Protein AF-A0A951NJH5-F1 (afdb_monomer_lite)

Sequence (68 aa):
MAGLFGKVARFASSPQGRAAIGKAKTAASDPRNRAKIDGLVGKVKGRGRRPGPGQPGPGQQGPPPPPH

pLDDT: mean 72.32, std 12.71, range [47.5, 90.38]

Structure (mmCIF, N/CA/C/O backbone):
data_AF-A0A951NJH5-F1
#
_entry.id   AF-A0A951NJH5-F1
#
loop_
_atom_site.group_PDB
_atom_site.id
_atom_site.type_symbol
_atom_site.label_atom_id
_atom_site.label_alt_id
_atom_site.label_comp_id
_atom_site.label_asym_id
_atom_site.label_entity_id
_atom_site.label_seq_id
_atom_site.pdbx_PDB_ins_code
_atom_site.Cartn_x
_atom_site.Cartn_y
_atom_site.Cartn_z
_atom_site.occupancy
_atom_site.B_iso_or_equiv
_atom_site.auth_seq_id
_atom_site.auth_comp_id
_atom_site.auth_asym_id
_atom_site.auth_atom_id
_atom_site.pdbx_PDB_model_num
ATOM 1 N N . MET A 1 1 ? -8.550 -13.683 16.632 1.00 50.81 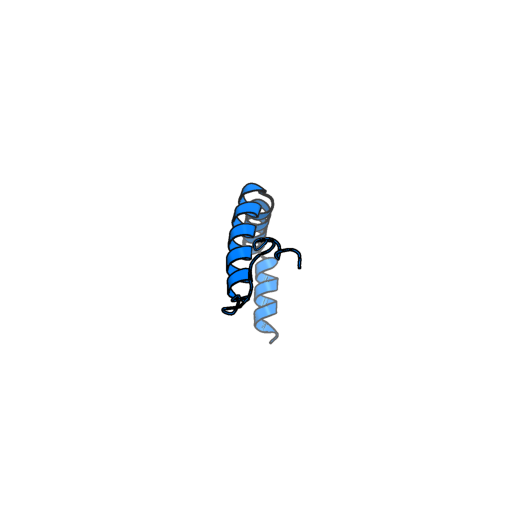1 MET A N 1
ATOM 2 C CA . MET A 1 1 ? -7.668 -12.584 16.161 1.00 50.81 1 MET A CA 1
ATOM 3 C C . MET A 1 1 ? -8.459 -11.309 15.802 1.00 50.81 1 MET A C 1
ATOM 5 O O . MET A 1 1 ? -8.266 -10.750 14.733 1.00 50.81 1 MET A O 1
ATOM 9 N N . ALA A 1 2 ? -9.335 -10.796 16.674 1.00 61.19 2 ALA A N 1
ATOM 10 C CA . ALA A 1 2 ? -10.180 -9.637 16.327 1.00 61.19 2 ALA A CA 1
ATOM 11 C C . ALA A 1 2 ? -9.487 -8.265 16.525 1.00 61.19 2 ALA A C 1
ATOM 13 O O . ALA A 1 2 ? -9.813 -7.294 15.847 1.00 61.19 2 ALA A O 1
ATOM 14 N N . GLY A 1 3 ? -8.497 -8.173 17.424 1.00 70.38 3 GLY A N 1
ATOM 15 C CA . GLY A 1 3 ? -7.940 -6.882 17.858 1.00 70.38 3 GLY A CA 1
ATOM 16 C C . GLY A 1 3 ? -6.964 -6.199 16.889 1.00 70.38 3 GLY A C 1
ATOM 17 O O . GLY A 1 3 ? -6.959 -4.971 16.801 1.00 70.38 3 GLY A O 1
ATOM 18 N N . LEU A 1 4 ? -6.142 -6.955 16.148 1.00 80.19 4 LEU A N 1
ATOM 19 C CA . LEU A 1 4 ? -5.167 -6.361 15.219 1.00 80.19 4 LEU A CA 1
ATOM 20 C C . LEU A 1 4 ? -5.839 -5.830 13.949 1.00 80.19 4 LEU A C 1
ATOM 22 O O . LEU A 1 4 ? -5.574 -4.699 13.551 1.00 80.19 4 LEU A O 1
ATOM 26 N N . PHE A 1 5 ? -6.756 -6.600 13.359 1.00 81.69 5 PHE A N 1
ATOM 27 C CA . PHE A 1 5 ? -7.519 -6.155 12.189 1.00 81.69 5 PHE A CA 1
ATOM 28 C C . PHE A 1 5 ? -8.366 -4.917 12.502 1.00 81.69 5 PHE A C 1
ATOM 30 O O . PHE A 1 5 ? -8.373 -3.971 11.718 1.00 81.69 5 PHE A O 1
ATOM 37 N N . GLY A 1 6 ? -8.990 -4.860 13.685 1.00 83.38 6 GLY A N 1
ATOM 38 C CA . GLY A 1 6 ? -9.719 -3.674 14.140 1.00 83.38 6 GLY A CA 1
ATOM 39 C C . GLY A 1 6 ? -8.830 -2.434 14.297 1.00 83.38 6 GLY A C 1
ATOM 40 O O . GLY A 1 6 ? -9.225 -1.342 13.892 1.00 83.38 6 GLY A O 1
ATOM 41 N N . LYS A 1 7 ? -7.603 -2.586 14.818 1.00 83.00 7 LYS A N 1
ATOM 42 C CA . LYS A 1 7 ? -6.629 -1.482 14.924 1.00 83.00 7 LYS A CA 1
ATOM 43 C C . LYS A 1 7 ? -6.161 -0.985 13.560 1.00 83.00 7 LYS A C 1
ATOM 45 O O . LYS A 1 7 ? -6.090 0.223 13.366 1.00 83.00 7 LYS A O 1
ATOM 50 N N . VAL A 1 8 ? -5.896 -1.885 12.612 1.00 83.12 8 VAL A N 1
ATOM 51 C CA . VAL A 1 8 ? -5.514 -1.512 11.240 1.00 83.12 8 VAL A CA 1
ATOM 52 C C . VAL A 1 8 ? -6.677 -0.829 10.519 1.00 83.12 8 VAL A C 1
ATOM 54 O O . VAL A 1 8 ? -6.471 0.211 9.904 1.00 83.12 8 VAL A O 1
ATOM 57 N N . ALA A 1 9 ? -7.905 -1.337 10.655 1.00 86.44 9 ALA A N 1
ATOM 58 C CA . ALA A 1 9 ? -9.097 -0.712 10.080 1.00 86.44 9 ALA A CA 1
ATOM 59 C C . ALA A 1 9 ? -9.367 0.679 10.679 1.00 86.44 9 ALA A C 1
ATOM 61 O O . ALA A 1 9 ? -9.644 1.636 9.955 1.00 86.44 9 ALA A O 1
ATOM 62 N N . ARG A 1 10 ? -9.222 0.830 12.000 1.00 85.94 10 ARG A N 1
ATOM 63 C CA . ARG A 1 10 ? -9.370 2.123 12.680 1.00 85.94 10 ARG A CA 1
ATOM 64 C C . ARG A 1 10 ? -8.252 3.099 12.324 1.00 85.94 10 ARG A C 1
ATOM 66 O O . ARG A 1 10 ? -8.517 4.286 12.170 1.00 85.94 10 ARG A O 1
ATOM 73 N N . PHE A 1 11 ? -7.030 2.606 12.142 1.00 88.50 11 PHE A N 1
ATOM 74 C CA . PHE A 1 11 ? -5.914 3.403 11.649 1.00 88.50 11 PHE A CA 1
ATOM 75 C C . PHE A 1 11 ? -6.153 3.854 10.204 1.00 88.50 11 PHE A C 1
ATOM 77 O O . PHE A 1 11 ? -6.031 5.039 9.923 1.00 88.50 11 PHE A O 1
ATOM 84 N N . ALA A 1 12 ? -6.588 2.961 9.313 1.00 85.56 12 ALA A N 1
ATOM 85 C CA . ALA A 1 12 ? -6.925 3.294 7.928 1.00 85.56 12 ALA A CA 1
ATOM 86 C C . ALA A 1 12 ? -8.069 4.324 7.823 1.00 85.56 12 ALA A C 1
ATOM 88 O O . ALA A 1 12 ? -8.047 5.179 6.940 1.00 85.56 12 ALA A O 1
ATOM 89 N N . SER A 1 13 ? -9.031 4.288 8.752 1.00 86.12 13 SER A N 1
ATOM 90 C CA . SER A 1 13 ? -10.110 5.282 8.864 1.00 86.12 13 SER A CA 1
ATOM 91 C C . SER A 1 13 ? -9.725 6.565 9.617 1.00 86.12 13 SER A C 1
ATOM 93 O O . SER A 1 13 ? -10.503 7.517 9.614 1.00 86.12 13 SER A O 1
ATOM 95 N N . SER A 1 14 ? -8.544 6.629 10.239 1.00 89.44 14 SER A N 1
ATOM 96 C CA . SER A 1 14 ? -8.035 7.825 10.922 1.00 89.44 14 SER A CA 1
ATOM 97 C C . SER A 1 14 ? -7.519 8.864 9.910 1.00 89.44 14 SER A C 1
ATOM 99 O O . SER A 1 14 ? -7.006 8.475 8.855 1.00 89.44 14 SER A O 1
ATOM 101 N N . PRO A 1 15 ? -7.568 10.181 10.212 1.00 84.62 15 PRO A N 1
ATOM 102 C CA . PRO A 1 15 ? -6.984 11.225 9.361 1.00 84.62 15 PRO A CA 1
ATOM 103 C C . PRO A 1 15 ? -5.521 10.949 8.984 1.00 84.62 15 PRO A C 1
ATOM 105 O O . PRO A 1 15 ? -5.112 11.157 7.843 1.00 84.62 15 PRO A O 1
ATOM 108 N N . GLN A 1 16 ? -4.747 10.408 9.929 1.00 87.06 16 GLN A N 1
ATOM 109 C CA . GLN A 1 16 ? -3.340 10.056 9.728 1.00 87.06 16 GLN A CA 1
ATOM 110 C C . GLN A 1 16 ? -3.174 8.869 8.765 1.00 87.06 16 GLN A C 1
ATOM 112 O O . GLN A 1 16 ? -2.317 8.911 7.883 1.00 87.06 16 GLN A O 1
ATOM 117 N N . GLY A 1 17 ? -4.016 7.836 8.877 1.00 88.44 17 GLY A N 1
ATOM 118 C CA . GLY A 1 17 ? -3.972 6.686 7.972 1.00 88.44 17 GLY A CA 1
ATOM 119 C C . GLY A 1 17 ? -4.450 7.032 6.568 1.00 88.44 17 GLY A C 1
ATOM 120 O O . GLY A 1 17 ? -3.811 6.634 5.599 1.00 88.44 17 GLY A O 1
ATOM 121 N N . ARG A 1 18 ? -5.493 7.860 6.433 1.00 87.94 18 ARG A N 1
ATOM 122 C CA . ARG A 1 18 ? -5.922 8.393 5.130 1.00 87.94 18 ARG A CA 1
ATOM 123 C C . ARG A 1 18 ? -4.826 9.214 4.456 1.00 87.94 18 ARG A C 1
ATOM 125 O O . ARG A 1 18 ? -4.599 9.037 3.263 1.00 87.94 18 ARG A O 1
ATOM 132 N N . ALA A 1 19 ? -4.107 10.053 5.203 1.00 90.38 19 ALA A N 1
ATOM 133 C CA . ALA A 1 19 ? -2.963 10.797 4.676 1.00 90.38 19 ALA A CA 1
ATOM 134 C C . ALA A 1 19 ? -1.819 9.865 4.236 1.00 90.38 19 ALA A C 1
ATOM 136 O O . ALA A 1 19 ? -1.238 10.067 3.170 1.00 90.38 19 ALA A O 1
ATOM 137 N N . ALA A 1 20 ? -1.515 8.820 5.014 1.00 88.19 20 ALA A N 1
ATOM 138 C CA . ALA A 1 20 ? -0.506 7.822 4.657 1.00 88.19 20 ALA A CA 1
ATOM 139 C C . ALA A 1 20 ? -0.894 7.025 3.398 1.00 88.19 20 ALA A C 1
ATOM 141 O O . ALA A 1 20 ? -0.080 6.880 2.487 1.00 88.19 20 ALA A O 1
ATOM 142 N N . ILE A 1 21 ? -2.151 6.577 3.305 1.00 87.69 21 ILE A N 1
ATOM 143 C CA . ILE A 1 21 ? -2.699 5.887 2.129 1.00 87.69 21 ILE A CA 1
ATOM 144 C C . ILE A 1 21 ? -2.706 6.820 0.915 1.00 87.69 21 ILE A C 1
ATOM 146 O O . ILE A 1 21 ? -2.343 6.394 -0.175 1.00 87.69 21 ILE A O 1
ATOM 150 N N . GLY A 1 22 ? -3.063 8.094 1.087 1.00 85.38 22 GLY A N 1
ATOM 151 C CA . GLY A 1 22 ? -3.030 9.099 0.024 1.00 85.38 22 GLY A CA 1
ATOM 152 C C . GLY A 1 22 ? -1.622 9.303 -0.531 1.00 85.38 22 GLY A C 1
ATOM 153 O O . GLY A 1 22 ? -1.425 9.214 -1.737 1.00 85.38 22 GLY A O 1
ATOM 154 N N . LYS A 1 23 ? -0.622 9.471 0.344 1.00 84.44 23 LYS A N 1
ATOM 155 C CA . LYS A 1 23 ? 0.794 9.560 -0.053 1.00 84.44 23 LYS A CA 1
ATOM 156 C C . LYS A 1 23 ? 1.263 8.298 -0.774 1.00 84.44 23 LYS A C 1
ATOM 158 O O . LYS A 1 23 ? 1.925 8.404 -1.802 1.00 84.44 23 LYS A O 1
ATOM 163 N N . ALA A 1 24 ? 0.887 7.120 -0.276 1.00 82.44 24 ALA A N 1
ATOM 164 C CA . ALA A 1 24 ? 1.199 5.849 -0.922 1.00 82.44 24 ALA A CA 1
ATOM 165 C C . ALA A 1 24 ? 0.530 5.727 -2.299 1.00 82.44 24 ALA A C 1
ATOM 167 O O . ALA A 1 24 ? 1.175 5.308 -3.254 1.00 82.44 24 ALA A O 1
ATOM 168 N N . LYS A 1 25 ? -0.734 6.147 -2.430 1.00 80.62 25 LYS A N 1
ATOM 169 C CA . LYS A 1 25 ? -1.474 6.145 -3.696 1.00 80.62 25 LYS A CA 1
ATOM 170 C C . LYS A 1 25 ? -0.843 7.102 -4.705 1.00 80.62 25 LYS A C 1
ATOM 172 O O . LYS A 1 25 ? -0.645 6.709 -5.844 1.00 80.62 25 LYS A O 1
ATOM 177 N N . THR A 1 26 ? -0.456 8.304 -4.286 1.00 81.06 26 THR A N 1
ATOM 178 C CA . THR A 1 26 ? 0.266 9.263 -5.135 1.00 81.06 26 THR A CA 1
ATOM 179 C C . THR A 1 26 ? 1.623 8.711 -5.566 1.00 81.06 26 THR A C 1
ATOM 181 O O . THR A 1 26 ? 1.948 8.741 -6.748 1.00 81.06 26 THR A O 1
ATOM 184 N N . ALA A 1 27 ? 2.386 8.129 -4.639 1.00 77.38 27 ALA A N 1
ATOM 185 C CA . ALA A 1 27 ? 3.674 7.512 -4.943 1.00 77.38 27 ALA A CA 1
ATOM 186 C C . ALA A 1 27 ? 3.553 6.270 -5.845 1.00 77.38 27 ALA A C 1
ATOM 188 O O . ALA A 1 27 ? 4.497 5.951 -6.563 1.00 77.38 27 ALA A O 1
ATOM 189 N N . ALA A 1 28 ? 2.419 5.565 -5.805 1.00 73.19 28 ALA A N 1
ATOM 190 C CA . ALA A 1 28 ? 2.121 4.419 -6.663 1.00 73.19 28 ALA A CA 1
ATOM 191 C C . ALA A 1 28 ? 1.525 4.821 -8.025 1.00 73.19 28 ALA A C 1
ATOM 193 O O . ALA A 1 28 ? 1.700 4.090 -8.998 1.00 73.19 28 ALA A O 1
ATOM 194 N N . SER A 1 29 ? 0.836 5.965 -8.103 1.00 77.69 29 SER A N 1
ATOM 195 C CA . SER A 1 29 ? 0.343 6.557 -9.355 1.00 77.69 29 SER A CA 1
ATOM 196 C C . SER A 1 29 ? 1.466 7.124 -10.221 1.00 77.69 29 SER A C 1
ATOM 198 O O . SER A 1 29 ? 1.238 7.374 -11.402 1.00 77.69 29 SER A O 1
ATOM 200 N N . ASP A 1 30 ? 2.664 7.319 -9.668 1.00 77.75 30 ASP A N 1
ATOM 201 C CA . ASP A 1 30 ? 3.815 7.760 -10.443 1.00 77.75 30 ASP A CA 1
ATOM 202 C C . ASP A 1 30 ? 4.403 6.583 -11.261 1.00 77.75 30 ASP A C 1
ATOM 204 O O . ASP A 1 30 ? 4.916 5.607 -10.689 1.00 77.75 30 ASP A O 1
ATOM 208 N N . PRO A 1 31 ? 4.364 6.647 -12.607 1.00 64.19 31 PRO A N 1
ATOM 209 C CA . PRO A 1 31 ? 4.848 5.575 -13.477 1.00 64.19 31 PRO A CA 1
ATOM 210 C C . PRO A 1 31 ? 6.352 5.310 -13.310 1.00 64.19 31 PRO A C 1
ATOM 212 O O . PRO A 1 31 ? 6.811 4.177 -13.482 1.00 64.19 31 PRO A O 1
ATOM 215 N N . ARG A 1 32 ? 7.130 6.323 -12.911 1.00 74.31 32 ARG A N 1
ATOM 216 C CA . ARG A 1 32 ? 8.574 6.205 -12.675 1.00 74.31 32 ARG A CA 1
ATOM 217 C C . ARG A 1 32 ? 8.872 5.393 -11.421 1.00 74.31 32 ARG A C 1
ATOM 219 O O . ARG A 1 32 ? 9.894 4.707 -11.354 1.00 74.31 32 ARG A O 1
ATOM 226 N N . ASN A 1 33 ? 7.978 5.451 -10.439 1.00 72.19 33 ASN A N 1
ATOM 227 C CA . ASN A 1 33 ? 8.070 4.652 -9.226 1.00 72.19 33 ASN A CA 1
ATOM 228 C C . ASN A 1 33 ? 7.615 3.213 -9.483 1.00 72.19 33 ASN A C 1
ATOM 230 O O . ASN A 1 33 ? 8.259 2.281 -9.007 1.00 72.19 33 ASN A O 1
ATOM 234 N N . ARG A 1 34 ? 6.586 3.025 -10.320 1.00 71.25 34 ARG A N 1
ATOM 235 C CA . ARG A 1 34 ? 6.132 1.703 -10.774 1.00 71.25 34 ARG A CA 1
ATOM 236 C C . ARG A 1 34 ? 7.254 0.896 -11.424 1.00 71.25 34 ARG A C 1
ATOM 238 O O . ARG A 1 34 ? 7.514 -0.209 -10.978 1.00 71.25 34 ARG A O 1
ATOM 245 N N . ALA A 1 35 ? 8.002 1.484 -12.361 1.00 74.06 35 ALA A N 1
ATOM 246 C CA . ALA A 1 35 ? 9.122 0.804 -13.023 1.00 74.06 35 ALA A CA 1
ATOM 247 C C . ALA A 1 35 ? 10.228 0.355 -12.045 1.00 74.06 35 ALA A C 1
ATOM 249 O O . ALA A 1 35 ? 10.786 -0.736 -12.171 1.00 74.06 35 ALA A O 1
ATOM 250 N N . LYS A 1 36 ? 10.531 1.178 -11.030 1.00 74.88 36 LYS A N 1
ATOM 251 C CA . LYS A 1 36 ? 11.482 0.816 -9.967 1.00 74.88 36 LYS A CA 1
ATOM 252 C C . LYS A 1 36 ? 10.935 -0.307 -9.088 1.00 74.88 36 LYS A C 1
ATOM 254 O O . LYS A 1 36 ? 11.671 -1.236 -8.764 1.00 74.88 36 LYS A O 1
ATOM 259 N N . ILE A 1 37 ? 9.655 -0.233 -8.726 1.00 78.81 37 ILE A N 1
ATOM 260 C CA . ILE A 1 37 ? 8.974 -1.255 -7.931 1.00 78.81 37 ILE A CA 1
ATOM 261 C C . ILE A 1 37 ? 8.909 -2.568 -8.708 1.00 78.81 37 ILE A C 1
ATOM 263 O O . ILE A 1 37 ? 9.284 -3.582 -8.145 1.00 78.81 37 ILE A O 1
ATOM 267 N N . ASP A 1 38 ? 8.546 -2.573 -9.989 1.00 74.88 38 ASP A N 1
ATOM 268 C CA . ASP A 1 38 ? 8.513 -3.778 -10.825 1.00 74.88 38 ASP A CA 1
ATOM 269 C C . ASP A 1 38 ? 9.896 -4.430 -10.945 1.00 74.88 38 ASP A C 1
ATOM 271 O O . ASP A 1 38 ? 10.016 -5.650 -10.840 1.00 74.88 38 ASP A O 1
ATOM 275 N N . GLY A 1 39 ? 10.969 -3.639 -11.061 1.00 76.56 39 GLY A N 1
ATOM 276 C CA . GLY A 1 39 ? 12.339 -4.161 -11.036 1.00 76.56 39 GLY A CA 1
ATOM 277 C C . GLY A 1 39 ? 12.729 -4.786 -9.690 1.00 76.56 39 GLY A C 1
ATOM 278 O O . GLY A 1 39 ? 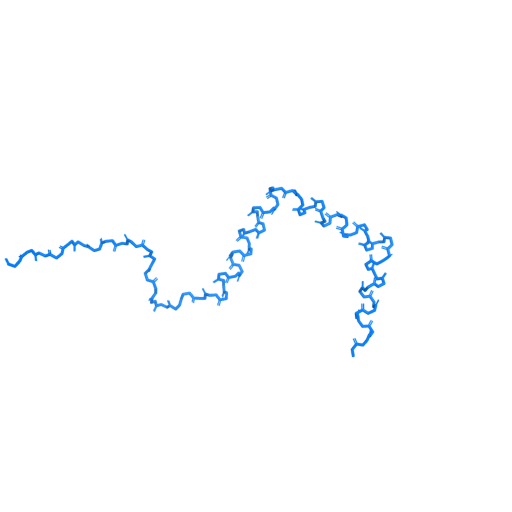13.394 -5.824 -9.646 1.00 76.56 39 GLY A O 1
ATOM 279 N N . LEU A 1 40 ? 12.304 -4.185 -8.576 1.00 80.81 40 LEU A N 1
ATOM 280 C CA . LEU A 1 40 ? 12.549 -4.710 -7.228 1.00 80.81 40 LEU A CA 1
ATOM 281 C C . LEU A 1 40 ? 11.680 -5.937 -6.925 1.00 80.81 40 LEU A C 1
ATOM 283 O O . LEU A 1 40 ? 12.188 -6.943 -6.436 1.00 80.81 40 LEU A O 1
ATOM 287 N N . VAL A 1 41 ? 10.397 -5.893 -7.271 1.00 82.50 41 VAL A N 1
ATOM 288 C CA . VAL A 1 41 ? 9.440 -6.998 -7.154 1.00 82.50 41 VAL A CA 1
ATOM 289 C C . VAL A 1 41 ? 9.878 -8.158 -8.036 1.00 82.50 41 VAL A C 1
ATOM 291 O O . VAL A 1 41 ? 9.854 -9.291 -7.575 1.00 82.50 41 VAL A O 1
ATOM 294 N N . GLY A 1 42 ? 10.358 -7.905 -9.255 1.00 76.00 42 GLY A N 1
ATOM 295 C CA . GLY A 1 42 ? 10.940 -8.917 -10.136 1.00 76.00 42 GLY A CA 1
ATOM 296 C C . GLY A 1 42 ? 12.177 -9.580 -9.529 1.00 76.00 42 GLY A C 1
ATOM 297 O O . GLY A 1 42 ? 12.288 -10.803 -9.558 1.00 76.00 42 GLY A O 1
ATOM 298 N N . LYS A 1 43 ? 13.064 -8.808 -8.885 1.00 75.44 43 LYS A N 1
ATOM 299 C CA . LYS A 1 43 ? 14.221 -9.351 -8.147 1.00 75.44 43 LYS A CA 1
ATOM 300 C C . LYS A 1 43 ? 13.810 -10.172 -6.926 1.00 75.44 43 LYS A C 1
ATOM 302 O O . LYS A 1 43 ? 14.394 -11.223 -6.691 1.00 75.44 43 LYS A O 1
ATOM 307 N N . VAL A 1 44 ? 12.814 -9.729 -6.158 1.00 79.38 44 VAL A N 1
ATOM 308 C CA . VAL A 1 44 ? 12.326 -10.441 -4.962 1.00 79.38 44 VAL A CA 1
ATOM 309 C C . VAL A 1 4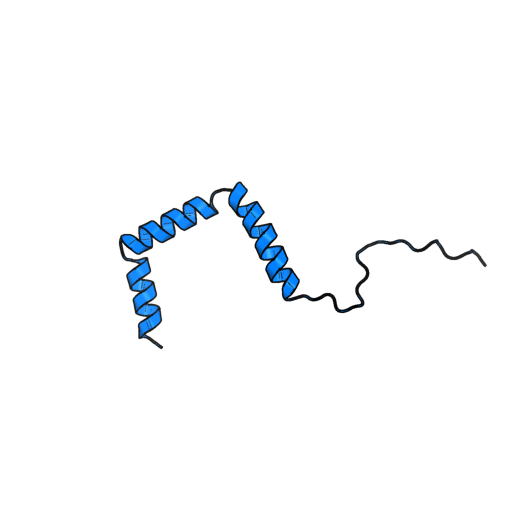4 ? 11.547 -11.703 -5.351 1.00 79.38 44 VAL A C 1
ATOM 311 O O . VAL A 1 44 ? 11.821 -12.781 -4.829 1.00 79.38 44 VAL A O 1
ATOM 314 N N . LYS A 1 45 ? 10.645 -11.609 -6.332 1.00 74.75 45 LYS A N 1
ATOM 315 C CA . LYS A 1 45 ? 9.882 -12.737 -6.891 1.00 74.75 45 LYS A CA 1
ATOM 316 C C . LYS A 1 45 ? 10.794 -13.738 -7.604 1.00 74.75 45 LYS A C 1
ATOM 318 O O . LYS A 1 45 ? 10.591 -14.943 -7.483 1.00 74.75 45 LYS A O 1
ATOM 323 N N . GLY A 1 46 ? 11.840 -13.255 -8.274 1.00 64.19 46 GLY A N 1
ATOM 324 C CA . GLY A 1 46 ? 12.906 -14.069 -8.856 1.00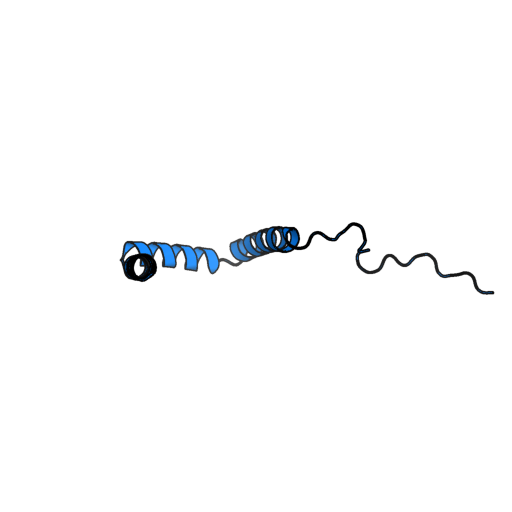 64.19 46 GLY A CA 1
ATOM 325 C C . GLY A 1 46 ? 13.806 -14.731 -7.811 1.00 64.19 46 GLY A C 1
ATOM 326 O O . GLY A 1 46 ? 14.348 -15.793 -8.074 1.00 64.19 46 GLY A O 1
ATOM 327 N N . ARG A 1 47 ? 13.920 -14.193 -6.59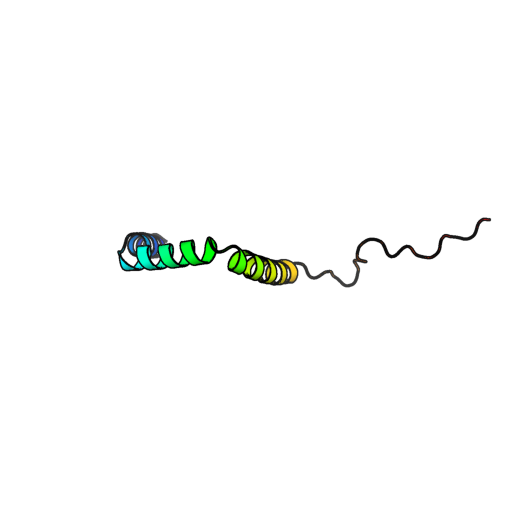0 1.00 62.66 47 ARG A N 1
ATOM 328 C CA . ARG A 1 47 ? 14.709 -14.827 -5.518 1.00 62.66 47 ARG A CA 1
ATOM 329 C C . ARG A 1 47 ? 14.001 -16.007 -4.847 1.00 62.66 47 ARG A C 1
ATOM 331 O O . ARG A 1 47 ? 14.676 -16.851 -4.267 1.00 62.66 47 ARG A O 1
ATOM 338 N N . GLY A 1 48 ? 12.674 -16.095 -4.979 1.00 54.59 48 GLY A N 1
ATOM 339 C CA . GLY A 1 48 ? 11.885 -17.286 -4.635 1.00 54.59 48 GLY A CA 1
ATOM 340 C C . GLY A 1 48 ? 11.907 -18.374 -5.717 1.00 54.59 48 GLY A C 1
ATOM 341 O O . GLY A 1 48 ? 11.649 -19.537 -5.428 1.00 54.59 48 GLY A O 1
ATOM 342 N N . ARG A 1 49 ? 12.273 -18.018 -6.954 1.00 55.53 49 ARG A N 1
ATOM 343 C CA . ARG A 1 49 ? 12.609 -18.960 -8.025 1.00 55.53 49 ARG A CA 1
ATOM 344 C C . ARG A 1 49 ? 14.116 -18.943 -8.221 1.00 55.53 49 ARG A C 1
ATOM 346 O O . ARG A 1 49 ? 14.601 -18.367 -9.185 1.00 55.53 49 ARG A O 1
ATOM 353 N N . ARG A 1 50 ? 14.868 -19.597 -7.330 1.00 51.66 50 ARG A N 1
ATOM 354 C CA . ARG A 1 50 ? 16.180 -20.098 -7.756 1.00 51.66 50 ARG A CA 1
ATOM 355 C C . ARG A 1 50 ? 15.935 -20.878 -9.055 1.00 51.66 50 ARG A C 1
ATOM 357 O O . ARG A 1 50 ? 15.187 -21.856 -8.999 1.00 51.66 50 ARG A O 1
ATOM 364 N N . PRO A 1 51 ? 16.527 -20.508 -10.202 1.00 52.00 51 PRO A N 1
ATOM 365 C CA . PRO A 1 51 ? 16.858 -21.535 -11.163 1.00 52.00 51 PRO A CA 1
ATOM 366 C C . PRO A 1 51 ? 17.792 -22.456 -10.380 1.00 52.00 51 PRO A C 1
ATOM 368 O O . PRO A 1 51 ? 18.846 -22.024 -9.904 1.00 52.00 51 PRO A O 1
ATOM 371 N N . GLY A 1 52 ? 17.372 -23.696 -10.141 1.00 47.50 52 GLY A N 1
ATOM 372 C CA . GLY A 1 52 ? 18.349 -24.728 -9.830 1.00 47.50 52 GLY A CA 1
ATOM 373 C C . GLY A 1 52 ? 19.435 -24.706 -10.918 1.00 47.50 52 GLY A C 1
ATOM 374 O O . GLY A 1 52 ? 19.173 -24.226 -12.027 1.00 47.50 52 GLY A O 1
ATOM 375 N N . PRO A 1 53 ? 20.655 -25.170 -10.630 1.00 54.22 53 PRO A N 1
ATOM 376 C CA . PRO A 1 53 ? 21.666 -25.332 -11.667 1.00 54.22 53 PRO A CA 1
ATOM 377 C C . PRO A 1 53 ? 21.107 -26.321 -12.702 1.00 54.22 53 PRO A C 1
ATOM 379 O O . PRO A 1 53 ? 21.082 -27.520 -12.451 1.00 54.22 53 PRO A O 1
ATOM 382 N N . GLY A 1 54 ? 20.538 -25.822 -13.803 1.00 54.56 54 GLY A N 1
ATOM 383 C CA . GLY A 1 54 ? 19.828 -26.684 -14.752 1.00 54.56 54 GLY A CA 1
ATOM 384 C C . GLY A 1 54 ? 18.786 -26.050 -15.672 1.00 54.56 54 GLY A C 1
ATOM 385 O O . GLY A 1 54 ? 18.099 -26.802 -16.353 1.00 54.56 54 GLY A O 1
ATOM 386 N N . GLN A 1 55 ? 18.637 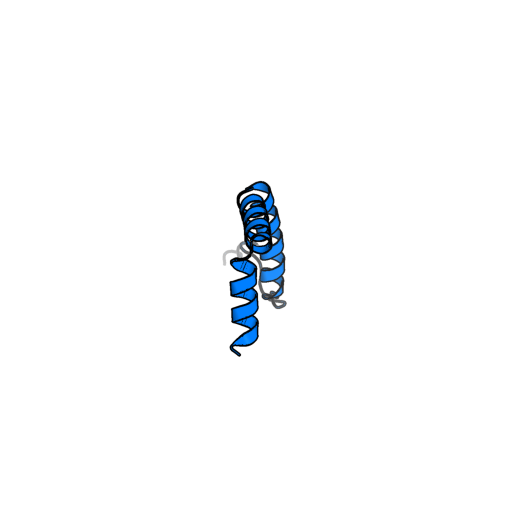-24.722 -15.752 1.00 52.06 55 GLN A N 1
ATOM 387 C CA . GLN A 1 55 ? 17.793 -24.127 -16.797 1.00 52.06 55 GLN A CA 1
ATOM 388 C C . GLN A 1 55 ? 18.618 -23.223 -17.725 1.00 52.06 55 GLN A C 1
ATOM 390 O O . GLN A 1 55 ? 18.981 -22.114 -17.325 1.00 52.06 55 GLN A O 1
ATOM 395 N N . PRO A 1 56 ? 18.921 -23.671 -18.959 1.00 49.97 56 PRO A N 1
ATOM 396 C CA . PRO A 1 56 ? 19.380 -22.786 -20.016 1.00 49.97 56 PRO A CA 1
ATOM 397 C C . PRO A 1 56 ? 18.271 -21.773 -20.322 1.00 49.97 56 PRO A C 1
ATOM 399 O O . PRO A 1 56 ? 17.111 -22.141 -20.513 1.00 49.97 56 PRO A O 1
ATOM 402 N N . GLY A 1 57 ? 18.629 -20.489 -20.342 1.00 49.84 57 GLY A N 1
ATOM 403 C CA . GLY A 1 57 ? 17.781 -19.436 -20.896 1.00 49.84 57 GLY A CA 1
ATOM 404 C C . GLY A 1 57 ? 17.500 -19.666 -22.390 1.00 49.84 57 GLY A C 1
ATOM 405 O O . GLY A 1 57 ? 18.149 -20.498 -23.029 1.00 49.84 57 GLY A O 1
ATOM 406 N N . PRO A 1 58 ? 16.517 -18.956 -22.961 1.00 57.69 58 PRO A N 1
ATOM 407 C CA . PRO A 1 58 ? 15.972 -19.273 -24.272 1.00 57.69 58 PRO A CA 1
ATOM 408 C C . PRO A 1 58 ? 17.014 -19.030 -25.372 1.00 57.69 58 PRO A C 1
ATOM 410 O O . PRO A 1 58 ? 17.534 -17.927 -25.508 1.00 57.69 58 PRO A O 1
ATOM 413 N N . GLY A 1 59 ? 17.276 -20.054 -26.187 1.00 53.69 59 GLY A N 1
ATOM 414 C CA . GLY A 1 59 ? 17.740 -19.858 -27.562 1.00 53.69 59 GLY A CA 1
ATOM 415 C C . GLY A 1 59 ? 19.242 -19.722 -27.819 1.00 53.69 59 GLY A C 1
ATOM 416 O O . GLY A 1 59 ? 19.596 -19.196 -28.871 1.00 53.69 59 GLY A O 1
ATOM 417 N N . GLN A 1 60 ? 20.130 -20.240 -26.962 1.00 53.19 60 GLN A N 1
ATOM 418 C CA . GLN A 1 60 ? 21.469 -20.608 -27.446 1.00 53.19 60 GLN A CA 1
ATOM 419 C C . GLN A 1 60 ? 21.326 -21.818 -28.381 1.00 53.19 60 GLN A C 1
ATOM 421 O O . GLN A 1 60 ? 21.307 -22.965 -27.939 1.00 53.19 60 GLN A O 1
ATOM 426 N N . GLN A 1 61 ? 21.141 -21.535 -29.673 1.00 54.38 61 GLN A N 1
ATOM 427 C CA . GLN A 1 61 ? 21.271 -22.503 -30.755 1.00 54.38 61 GLN A CA 1
ATOM 428 C C . GLN A 1 61 ? 22.698 -23.056 -30.688 1.00 54.38 61 GLN A C 1
ATOM 430 O O . GLN A 1 61 ? 23.658 -22.352 -30.997 1.00 54.38 61 GLN A O 1
ATOM 435 N N . GLY A 1 62 ? 22.844 -24.298 -30.223 1.00 57.09 62 GLY A N 1
ATOM 436 C CA . GLY A 1 62 ? 24.059 -25.063 -30.481 1.00 57.09 62 GLY A CA 1
ATOM 437 C C . GLY A 1 62 ? 24.266 -25.188 -31.997 1.00 57.09 62 GLY A C 1
ATOM 438 O O . GLY A 1 62 ? 23.282 -25.100 -32.740 1.00 57.09 62 GLY A O 1
ATOM 439 N N . PRO A 1 63 ? 25.513 -25.350 -32.476 1.00 67.56 63 PRO A N 1
ATOM 440 C CA . PRO A 1 63 ? 25.769 -25.494 -33.905 1.00 67.56 63 PRO A CA 1
ATOM 441 C C . PRO A 1 63 ? 24.908 -26.636 -34.473 1.00 67.56 63 PRO A C 1
ATOM 443 O O . PRO A 1 63 ? 24.735 -27.652 -33.789 1.00 67.56 63 PRO A O 1
ATOM 446 N N . PRO A 1 64 ? 24.320 -26.470 -35.675 1.00 68.12 64 PRO A N 1
ATOM 447 C CA . PRO A 1 64 ? 23.445 -27.484 -36.248 1.00 68.12 64 PRO A CA 1
ATOM 448 C C . PRO A 1 64 ? 24.202 -28.815 -36.394 1.00 68.12 64 PRO A C 1
ATOM 450 O O . PRO A 1 64 ? 25.403 -28.799 -36.682 1.00 68.12 64 PRO A O 1
ATOM 453 N N . PRO A 1 65 ? 23.532 -29.963 -36.179 1.00 70.25 65 PRO A N 1
ATOM 454 C CA . PRO A 1 65 ? 24.176 -31.263 -36.319 1.00 70.25 65 PRO A CA 1
ATOM 455 C C . PRO A 1 65 ? 24.660 -31.466 -37.765 1.00 70.25 65 PRO A C 1
ATOM 457 O O . PRO A 1 65 ? 23.998 -30.995 -38.696 1.00 70.25 65 PRO A O 1
ATOM 460 N N . PRO A 1 66 ? 25.802 -32.149 -37.974 1.00 71.00 66 PRO A N 1
ATOM 461 C CA . PRO A 1 66 ? 26.290 -32.427 -39.316 1.00 71.00 66 PRO A CA 1
ATOM 462 C C . PRO A 1 66 ? 25.306 -33.347 -40.058 1.00 71.00 66 PRO A C 1
ATOM 464 O O . PRO A 1 66 ? 24.745 -34.257 -39.437 1.00 71.00 66 PRO A O 1
ATOM 467 N N . PRO A 1 67 ? 25.076 -33.127 -41.366 1.00 70.56 67 PRO A N 1
ATOM 468 C CA . PRO A 1 67 ? 24.354 -34.090 -42.182 1.00 70.56 67 PRO A CA 1
ATOM 469 C C . PRO A 1 67 ? 25.166 -35.390 -42.290 1.00 70.56 67 PRO A C 1
ATOM 471 O O . PRO A 1 67 ? 26.396 -35.350 -42.266 1.00 70.56 67 PRO A O 1
ATOM 474 N N . HIS A 1 68 ? 24.431 -36.505 -42.340 1.00 65.56 68 HIS A N 1
ATOM 475 C CA . HIS A 1 68 ? 24.912 -37.892 -42.337 1.00 65.56 68 HIS A CA 1
ATOM 476 C C . HIS A 1 68 ? 26.062 -38.176 -43.307 1.00 65.56 68 HIS A C 1
ATOM 478 O O . HIS A 1 68 ? 26.011 -37.658 -44.446 1.00 65.56 68 HIS A O 1
#

Secondary structure (DSSP, 8-state):
-HHHHHHHHHHHTSHHHHHHHHHHHHHHH-HHHHHHHHHHHHHHHHHHS---TT-PPTT--PPPPPP-

Radius of gyration: 23.36 Å; chains: 1; bounding box: 36×49×60 Å

Foldseek 3Di:
DPPPVVVVVVLCVDPNNVVVVVVVVVCCVDVVSVVVVCVVCCVVVVVVDDPDPDDDDPDPDDDDDDDD